Protein AF-W9CMC3-F1 (afdb_monomer_lite)

Radius of gyration: 23.26 Å; chains: 1; bounding box: 48×62×65 Å

Secondary structure (DSSP, 8-state):
---------HHHHHHHHHGGGGGGG-HHHHHHH---B-TT-EEEE-BSSSEEEEEEEEESTT-SSBPTT-EEEEEEEEE-------TT----TTTS-S--TT-EEEEEEEE-SS-EE-TTS-EE--SS-EEEEE-SSS-BSSS-B--

Sequence (147 aa):
MLWEPWYLDETEILSTVENLQQYESEPLLNRIVHKMIQLKTMLNCIDNSGAAVVECVKVMKMKRHAKIGERIIVVVQKQRNFSETGPGATVSTSAANKVRRGDVRHAVVVRTVKKLQRPDGSVVKFDDNACVLINKTGEPIGTRLNG

InterPro domains:
  IPR000218 Large ribosomal subunit protein uL14 [MF_01367] (36-146)
  IPR000218 Large ribosomal subunit protein uL14 [PF00238] (36-147)
  IPR000218 Large ribosomal subunit protein uL14 [PTHR11761] (33-147)
  IPR000218 Large ribosomal subunit protein uL14 [SM01374] (36-147)
  IPR019972 Large ribosomal subunit protein uL14, conserved site [PS00049] (107-133)
  IPR036853 Large ribosomal subunit protein uL14 superfamily [G3DSA:2.40.150.20] (36-147)
  IPR036853 Large ribosomal subunit protein uL14 superfamily [SSF50193] (33-147)

Structure (mmCIF, N/CA/C/O backbone):
data_AF-W9CMC3-F1
#
_entry.id   AF-W9CMC3-F1
#
loop_
_atom_site.group_PDB
_atom_site.id
_atom_site.type_symbol
_atom_site.label_atom_id
_atom_site.label_alt_id
_atom_site.label_comp_id
_atom_site.label_asym_id
_atom_site.label_entity_id
_atom_site.label_seq_id
_atom_site.pdbx_PDB_ins_code
_atom_site.Cartn_x
_atom_site.Cartn_y
_atom_site.Cartn_z
_atom_site.occupancy
_atom_site.B_iso_or_equiv
_atom_site.auth_seq_id
_atom_site.auth_comp_id
_atom_site.auth_asym_id
_atom_site.auth_atom_id
_atom_site.pdbx_PDB_model_num
ATOM 1 N N . MET A 1 1 ? 6.649 49.669 44.092 1.00 43.59 1 MET A N 1
ATOM 2 C CA . MET A 1 1 ? 6.052 49.435 42.761 1.00 43.59 1 MET A CA 1
ATOM 3 C C . MET A 1 1 ? 6.914 48.385 42.078 1.00 43.59 1 MET A C 1
ATOM 5 O O . MET A 1 1 ? 7.835 48.721 41.350 1.00 43.59 1 MET A O 1
ATOM 9 N N . LEU A 1 2 ? 6.717 47.124 42.459 1.00 32.41 2 LEU A N 1
ATOM 10 C CA . LEU A 1 2 ? 7.442 45.976 41.926 1.00 32.41 2 LEU A CA 1
ATOM 11 C C . LEU A 1 2 ? 6.402 44.902 41.606 1.00 32.41 2 LEU A C 1
ATOM 13 O O . LEU A 1 2 ? 5.474 44.677 42.377 1.00 32.41 2 LEU A O 1
ATOM 17 N N . TRP A 1 3 ? 6.545 44.378 40.399 1.00 31.12 3 TRP A N 1
ATOM 18 C CA . TRP A 1 3 ? 5.785 43.324 39.743 1.00 31.12 3 TRP A CA 1
ATOM 19 C C . TRP A 1 3 ? 6.042 41.974 40.435 1.00 31.12 3 TRP A C 1
ATOM 21 O O . TRP A 1 3 ? 7.207 41.618 40.595 1.00 31.12 3 TRP A O 1
ATOM 31 N N . GLU A 1 4 ? 5.000 41.198 40.746 1.00 41.25 4 GLU A N 1
ATOM 32 C CA . GLU A 1 4 ? 5.124 39.754 41.010 1.00 41.25 4 GLU A CA 1
ATOM 33 C C . GLU A 1 4 ? 4.148 38.958 40.116 1.00 41.25 4 GLU A C 1
ATOM 35 O O . GLU A 1 4 ? 2.989 39.361 39.982 1.00 41.25 4 GLU A O 1
ATOM 40 N N . PRO A 1 5 ? 4.602 37.873 39.452 1.00 47.12 5 PRO A N 1
ATOM 41 C CA . PRO A 1 5 ? 3.806 37.082 38.518 1.00 47.12 5 PRO A CA 1
ATOM 42 C C . PRO A 1 5 ? 3.051 35.926 39.205 1.00 47.12 5 PRO A C 1
ATOM 44 O O . PRO A 1 5 ? 3.631 35.148 39.952 1.00 47.12 5 PRO A O 1
ATOM 47 N N . TRP A 1 6 ? 1.760 35.823 38.881 1.00 49.91 6 TRP A N 1
ATOM 48 C CA . TRP A 1 6 ? 0.874 34.646 38.830 1.00 49.91 6 TRP A CA 1
ATOM 49 C C . TRP A 1 6 ? 1.307 33.372 39.587 1.00 49.91 6 TRP A C 1
ATOM 51 O O . TRP A 1 6 ? 1.993 32.512 39.037 1.00 49.91 6 TRP A O 1
ATOM 61 N N . TYR A 1 7 ? 0.788 33.197 40.803 1.00 45.78 7 TYR A N 1
ATOM 62 C CA . TYR A 1 7 ? 0.560 31.875 41.394 1.00 45.78 7 TYR A CA 1
ATOM 63 C C . TYR A 1 7 ? -0.892 31.491 41.089 1.00 45.78 7 TYR A C 1
ATOM 65 O O . TYR A 1 7 ? -1.805 32.120 41.618 1.00 45.78 7 TYR A O 1
ATOM 73 N N . LEU A 1 8 ? -1.101 30.515 40.203 1.00 51.66 8 LEU A N 1
ATOM 74 C CA . LEU A 1 8 ? -2.413 29.886 40.040 1.00 51.66 8 LEU A CA 1
ATOM 75 C C . LEU A 1 8 ? -2.644 28.972 41.251 1.00 51.66 8 LEU A C 1
ATOM 77 O O . LEU A 1 8 ? -1.768 28.181 41.608 1.00 51.66 8 LEU A O 1
ATOM 81 N N . ASP A 1 9 ? -3.800 29.118 41.888 1.00 58.75 9 ASP A N 1
ATOM 82 C CA . ASP A 1 9 ? -4.284 28.287 42.997 1.00 58.75 9 ASP A CA 1
ATOM 83 C C . ASP A 1 9 ? -4.436 26.814 42.537 1.00 58.75 9 ASP A C 1
ATOM 85 O O . ASP A 1 9 ? -4.770 26.551 41.379 1.00 58.75 9 ASP A O 1
ATOM 89 N N . GLU A 1 10 ? -4.210 25.831 43.421 1.00 58.31 10 GLU A N 1
ATOM 90 C CA . GLU A 1 10 ? -4.471 24.405 43.152 1.00 58.31 10 GLU A CA 1
ATOM 91 C C . GLU A 1 10 ? -5.901 24.160 42.631 1.00 58.31 10 GLU A C 1
ATOM 93 O O . GLU A 1 10 ? -6.116 23.239 41.840 1.00 58.31 10 GLU A O 1
ATOM 98 N N . THR A 1 11 ? -6.870 25.011 42.981 1.00 58.59 11 THR A N 1
ATOM 99 C CA . THR A 1 11 ? -8.236 24.959 42.432 1.00 58.59 11 THR A CA 1
ATOM 100 C C . THR A 1 11 ? -8.334 25.446 40.973 1.00 58.59 11 THR A C 1
ATOM 102 O O . THR A 1 11 ? -9.098 24.882 40.179 1.00 58.59 11 THR A O 1
ATOM 105 N N . GLU A 1 12 ? -7.512 26.415 40.557 1.00 56.66 12 GLU A N 1
ATOM 106 C CA . GLU A 1 12 ? -7.371 26.829 39.150 1.00 56.66 12 GLU A CA 1
ATOM 107 C C . GLU A 1 12 ? -6.616 25.777 38.332 1.00 56.66 12 GLU A C 1
ATOM 109 O O . GLU A 1 12 ? -6.959 25.523 37.175 1.00 56.66 12 GLU A O 1
ATOM 114 N N . ILE A 1 13 ? -5.640 25.092 38.933 1.00 56.91 13 ILE A N 1
ATOM 115 C CA . ILE A 1 13 ? -4.948 23.970 38.290 1.00 56.91 13 ILE A CA 1
ATOM 116 C C . ILE A 1 13 ? -5.927 22.811 38.074 1.00 56.91 13 ILE A C 1
ATOM 118 O O . ILE A 1 13 ? -6.042 22.334 36.946 1.00 56.91 13 ILE A O 1
ATOM 122 N N . LEU A 1 14 ? -6.684 22.395 39.095 1.00 54.50 14 LEU A N 1
ATOM 123 C CA . LEU A 1 14 ? -7.628 21.273 38.995 1.00 54.50 14 LEU A CA 1
ATOM 124 C C . LEU A 1 14 ? -8.789 21.547 38.029 1.00 54.50 14 LEU A C 1
ATOM 126 O O . LEU A 1 14 ? -9.131 20.664 37.245 1.00 54.50 14 LEU A O 1
ATOM 130 N N . SER A 1 15 ? -9.318 22.773 37.980 1.00 56.28 15 SER A N 1
ATOM 131 C CA . SER A 1 15 ? -10.325 23.157 36.974 1.00 56.28 15 SER A CA 1
ATOM 132 C C . SER A 1 15 ? -9.750 23.271 35.554 1.00 56.28 15 SER A C 1
ATOM 134 O O . SER A 1 15 ? -10.464 23.054 34.569 1.00 56.28 15 SER A O 1
ATOM 136 N N . THR A 1 16 ? -8.446 23.532 35.420 1.00 55.06 16 THR A N 1
ATOM 137 C CA . THR A 1 16 ? -7.734 23.442 34.136 1.00 55.06 16 THR A CA 1
ATOM 138 C C . THR A 1 16 ? -7.506 21.980 33.728 1.00 55.06 16 THR A C 1
ATOM 140 O O . THR A 1 16 ? -7.617 21.666 32.544 1.00 55.06 16 THR A O 1
ATOM 143 N N . VAL A 1 17 ? -7.268 21.056 34.672 1.00 54.78 17 VAL A N 1
ATOM 144 C CA . VAL A 1 17 ? -7.122 19.616 34.370 1.00 54.78 17 VAL A CA 1
ATOM 145 C C . VAL A 1 17 ? -8.472 18.947 34.069 1.00 54.78 17 VAL A C 1
ATOM 147 O O . VAL A 1 17 ? -8.547 18.133 33.149 1.00 54.78 17 VAL A O 1
ATOM 150 N N . GLU A 1 18 ? -9.558 19.330 34.746 1.00 52.38 18 GLU A N 1
ATOM 151 C CA . GLU A 1 18 ? -10.916 18.852 34.427 1.00 52.38 18 GLU A CA 1
ATOM 152 C C . GLU A 1 18 ? -11.413 19.367 33.062 1.00 52.38 18 GLU A C 1
ATOM 154 O O . GLU A 1 18 ? -12.106 18.647 32.344 1.00 52.38 18 GLU A O 1
ATOM 159 N N . ASN A 1 19 ? -10.960 20.545 32.615 1.00 47.84 19 ASN A N 1
ATOM 160 C CA . ASN A 1 19 ? -11.215 21.040 31.254 1.00 47.84 19 ASN A CA 1
ATOM 161 C C . ASN A 1 19 ? -10.357 20.369 30.163 1.00 47.84 19 ASN A C 1
ATOM 163 O O . ASN A 1 19 ? -10.671 20.482 28.975 1.00 47.84 19 ASN A O 1
ATOM 167 N N . LEU A 1 20 ? -9.304 19.624 30.515 1.00 47.03 20 LEU A N 1
ATOM 168 C CA . LEU A 1 20 ? -8.492 18.890 29.535 1.00 47.03 20 LEU A CA 1
ATOM 169 C C . LEU A 1 20 ? -9.128 17.561 29.095 1.00 47.03 20 LEU A C 1
ATOM 171 O O . LEU A 1 20 ? -8.759 17.039 28.044 1.00 47.03 20 LEU A O 1
ATOM 175 N N . GLN A 1 21 ? -10.138 17.055 29.810 1.00 45.47 21 GLN A N 1
ATOM 176 C CA . GLN A 1 21 ? -10.968 15.938 29.330 1.00 45.47 21 GLN A CA 1
ATOM 177 C C . GLN A 1 21 ? -11.974 16.364 28.245 1.00 45.47 21 GLN A C 1
ATOM 179 O O . GLN A 1 21 ? -12.481 15.524 27.503 1.00 45.47 21 GLN A O 1
ATOM 184 N N . GLN A 1 22 ? -12.217 17.667 28.073 1.00 41.97 22 GLN A N 1
ATOM 185 C CA . GLN A 1 22 ? -13.115 18.190 27.038 1.00 41.97 22 GLN A CA 1
ATOM 186 C C . GLN A 1 22 ? -12.444 18.286 25.647 1.00 41.97 22 GLN A C 1
ATOM 188 O O . GLN A 1 22 ? -13.127 18.304 24.615 1.00 41.97 22 GLN A O 1
ATOM 193 N N . TYR A 1 23 ? -11.107 18.246 25.592 1.00 44.12 23 TYR A N 1
ATOM 194 C CA . TYR A 1 23 ? -10.310 18.277 24.355 1.00 44.12 23 TYR A CA 1
ATOM 195 C C . TYR A 1 23 ? -10.235 16.937 23.599 1.00 44.12 23 TYR A C 1
ATOM 197 O O . TYR A 1 23 ? -9.622 16.861 22.533 1.00 44.12 23 TYR A O 1
ATOM 205 N N . GLU A 1 24 ? -10.921 15.884 24.054 1.00 49.56 24 GLU A N 1
ATOM 206 C CA . GLU A 1 24 ? -11.104 14.662 23.250 1.00 49.56 24 GLU A CA 1
ATOM 207 C C . GLU A 1 24 ? -12.113 14.844 22.097 1.00 49.56 24 GLU A C 1
ATOM 209 O O . GLU A 1 24 ? -12.290 13.948 21.265 1.00 49.56 24 GLU A O 1
ATOM 214 N N . SER A 1 25 ? -12.741 16.020 21.992 1.00 50.50 25 SER A N 1
ATOM 215 C CA . SER A 1 25 ? -13.780 16.317 21.000 1.00 50.50 25 SER A CA 1
ATOM 216 C C . SER A 1 25 ? -13.340 17.212 19.829 1.00 50.50 25 SER A C 1
ATOM 218 O O . SER A 1 25 ? -14.189 17.651 19.056 1.00 50.50 25 SER A O 1
ATOM 220 N N . GLU A 1 26 ? -12.038 17.440 19.605 1.00 50.75 26 GLU A N 1
ATOM 221 C CA . GLU A 1 26 ? -11.570 18.214 18.442 1.00 50.75 26 GLU A CA 1
ATOM 222 C C . GLU A 1 26 ? -11.545 17.403 17.117 1.00 50.75 26 GLU A C 1
ATOM 224 O O . GLU A 1 26 ? -10.693 16.522 16.919 1.00 50.75 26 GLU A O 1
ATOM 229 N N . PRO A 1 27 ? -12.393 17.726 16.116 1.00 52.44 27 PRO A N 1
ATOM 230 C CA . PRO A 1 27 ? -12.414 17.029 14.825 1.00 52.44 27 PRO A CA 1
ATOM 231 C C . PRO A 1 27 ? -11.183 17.319 13.947 1.00 52.44 27 PRO A C 1
ATOM 233 O O . PRO A 1 27 ? -10.918 16.580 12.993 1.00 52.44 27 PRO A O 1
ATOM 236 N N . LEU A 1 28 ? -10.409 18.368 14.248 1.00 45.44 28 LEU A N 1
ATOM 237 C CA . LEU A 1 28 ? -9.199 18.729 13.502 1.00 45.44 28 LEU A CA 1
ATOM 238 C C . LEU A 1 28 ? -7.966 17.957 13.976 1.00 45.44 28 LEU A C 1
ATOM 240 O O . LEU A 1 28 ? -7.150 17.564 13.139 1.00 45.44 28 LEU A O 1
ATOM 244 N N . LEU A 1 29 ? -7.875 17.633 15.268 1.00 44.81 29 LEU A N 1
ATOM 245 C CA . LEU A 1 29 ? -6.788 16.807 15.785 1.00 44.81 29 LEU A CA 1
ATOM 246 C C . LEU A 1 29 ? -6.959 15.348 15.351 1.00 44.81 29 LEU A C 1
ATOM 248 O O . LEU A 1 29 ? -6.032 14.768 14.791 1.00 44.81 29 LEU A O 1
ATOM 252 N N . ASN A 1 30 ? -8.165 14.772 15.427 1.00 40.84 30 ASN A N 1
ATOM 253 C CA . ASN A 1 30 ? -8.420 13.415 14.908 1.00 40.84 30 ASN A CA 1
ATOM 254 C C . ASN A 1 30 ? -8.194 13.280 13.386 1.00 40.84 30 ASN A C 1
ATOM 256 O O . ASN A 1 30 ? -7.895 12.187 12.891 1.00 40.84 30 ASN A O 1
ATOM 260 N N . ARG A 1 31 ? -8.249 14.393 12.638 1.00 41.81 31 ARG A N 1
ATOM 261 C CA . ARG A 1 31 ? -7.866 14.462 11.215 1.00 41.81 31 ARG A CA 1
ATOM 262 C C . ARG A 1 31 ? -6.355 14.322 10.996 1.00 41.81 31 ARG A C 1
ATOM 264 O O . ARG A 1 31 ? -5.931 13.963 9.892 1.00 41.81 31 ARG A O 1
ATOM 271 N N . ILE A 1 32 ? -5.566 14.574 12.037 1.00 43.16 32 ILE A N 1
ATOM 272 C CA . ILE A 1 32 ? -4.107 14.478 12.061 1.00 43.16 32 ILE A CA 1
ATOM 273 C C . ILE A 1 32 ? -3.643 13.174 12.741 1.00 43.16 32 ILE A C 1
ATOM 275 O O . ILE A 1 32 ? -2.668 12.595 12.269 1.00 43.16 32 ILE A O 1
ATOM 279 N N . VAL A 1 33 ? -4.342 12.628 13.752 1.00 45.19 33 VAL A N 1
ATOM 280 C CA . VAL A 1 33 ? -3.707 11.602 14.614 1.00 45.19 33 VAL A CA 1
ATOM 281 C C . VAL A 1 33 ? -3.865 10.135 14.187 1.00 45.19 33 VAL A C 1
ATOM 283 O O . VAL A 1 33 ? -2.970 9.353 14.474 1.00 45.19 33 VAL A O 1
ATOM 286 N N . HIS A 1 34 ? -4.901 9.684 13.471 1.00 53.12 34 HIS A N 1
ATOM 287 C CA . HIS A 1 34 ? -4.908 8.284 12.992 1.00 53.12 34 HIS A CA 1
ATOM 288 C C . HIS A 1 34 ? -5.697 8.109 11.694 1.00 53.12 34 HIS A C 1
ATOM 290 O O . HIS A 1 34 ? -6.823 7.603 11.696 1.00 53.12 34 HIS A O 1
ATOM 296 N N . LYS A 1 35 ? -5.106 8.512 10.564 1.00 63.53 35 LYS A N 1
ATOM 297 C CA . LYS A 1 35 ? -5.738 8.337 9.251 1.00 63.53 35 LYS A CA 1
ATOM 298 C C . LYS A 1 35 ? -5.879 6.851 8.923 1.00 63.53 35 LYS A C 1
ATOM 300 O O . LYS A 1 35 ? -4.929 6.198 8.500 1.00 63.53 35 LYS A O 1
ATOM 305 N N . MET A 1 36 ? -7.092 6.331 9.108 1.00 87.19 36 MET A N 1
ATOM 306 C CA . MET A 1 36 ? -7.529 5.119 8.424 1.00 87.19 36 MET A CA 1
ATOM 307 C C . MET A 1 36 ? -7.344 5.313 6.915 1.00 87.19 36 MET A C 1
ATOM 309 O O . MET A 1 36 ? -7.548 6.417 6.401 1.00 87.19 36 MET A O 1
ATOM 313 N N . ILE A 1 37 ? -6.973 4.251 6.202 1.00 94.81 37 ILE A N 1
ATOM 314 C CA . ILE A 1 37 ? -6.664 4.340 4.774 1.00 94.81 37 ILE A CA 1
ATOM 315 C C . ILE A 1 37 ? -7.917 4.763 4.006 1.00 94.81 37 ILE A C 1
ATOM 317 O O . ILE A 1 37 ? -8.941 4.092 4.070 1.00 94.81 37 ILE A O 1
ATOM 321 N N . GLN A 1 38 ? -7.841 5.866 3.271 1.00 95.19 38 GLN A N 1
ATOM 322 C CA . GLN A 1 38 ? -8.935 6.399 2.456 1.00 95.19 38 GLN A CA 1
ATOM 323 C C . GLN A 1 38 ? -8.400 6.994 1.155 1.00 95.19 38 GLN A C 1
AT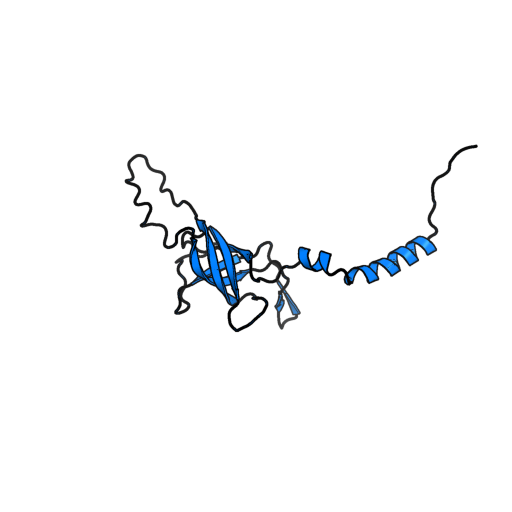OM 325 O O . GLN A 1 38 ? -7.200 6.933 0.884 1.00 95.19 38 GLN A O 1
ATOM 330 N N . LEU A 1 39 ? -9.282 7.607 0.367 1.00 95.50 39 LEU A N 1
ATOM 331 C CA . LEU A 1 39 ? -8.896 8.356 -0.823 1.00 95.50 39 LEU A CA 1
ATOM 332 C C . LEU A 1 39 ? -7.749 9.338 -0.515 1.00 95.50 39 LEU A C 1
ATOM 334 O O . LEU A 1 39 ? -7.742 9.973 0.541 1.00 95.50 39 LEU A O 1
ATOM 338 N N . LYS A 1 40 ? -6.777 9.444 -1.427 1.00 95.25 40 LYS A N 1
ATOM 339 C CA . LYS A 1 40 ? -5.564 10.275 -1.299 1.00 95.25 40 LYS A CA 1
ATOM 340 C C . LYS A 1 40 ? -4.603 9.870 -0.176 1.00 95.25 40 LYS A C 1
ATOM 342 O O . LYS A 1 40 ? -3.643 10.586 0.093 1.00 95.25 40 LYS A O 1
ATOM 347 N N . THR A 1 41 ? -4.819 8.736 0.493 1.00 96.44 41 THR A N 1
ATOM 348 C CA . THR A 1 41 ? -3.836 8.229 1.461 1.00 96.44 41 THR A CA 1
ATOM 349 C C . THR A 1 41 ? -2.628 7.664 0.728 1.00 96.44 41 THR A C 1
ATOM 351 O O . THR A 1 41 ? -2.787 6.848 -0.177 1.00 96.44 41 THR A O 1
ATOM 354 N N . MET A 1 42 ? -1.433 8.081 1.143 1.00 97.69 42 MET A N 1
ATOM 355 C CA . MET A 1 42 ? -0.166 7.535 0.665 1.00 97.69 42 MET A CA 1
ATOM 356 C C . MET A 1 42 ? 0.214 6.306 1.489 1.00 97.69 42 MET A C 1
ATOM 358 O O . MET A 1 42 ? 0.094 6.322 2.716 1.00 97.69 42 MET A O 1
ATOM 362 N N . LEU A 1 43 ? 0.661 5.250 0.815 1.00 97.56 43 LEU A N 1
ATOM 363 C CA . LEU A 1 43 ? 1.120 4.009 1.429 1.00 97.56 43 LEU A CA 1
ATOM 364 C C . LEU A 1 43 ? 2.482 3.616 0.862 1.00 97.56 43 LEU A C 1
ATOM 366 O O . LEU A 1 43 ? 2.741 3.771 -0.336 1.00 97.56 43 LEU A O 1
ATOM 370 N N . ASN A 1 44 ? 3.322 3.046 1.718 1.00 97.50 44 ASN A N 1
ATOM 371 C CA . ASN A 1 44 ? 4.546 2.387 1.294 1.00 97.50 44 ASN A CA 1
ATOM 372 C C . ASN A 1 44 ? 4.196 1.053 0.635 1.00 97.50 44 ASN A C 1
ATOM 374 O O . ASN A 1 44 ? 3.455 0.238 1.188 1.00 97.50 44 ASN A O 1
ATOM 378 N N . CYS A 1 45 ? 4.728 0.815 -0.557 1.00 96.94 45 CYS A N 1
ATOM 3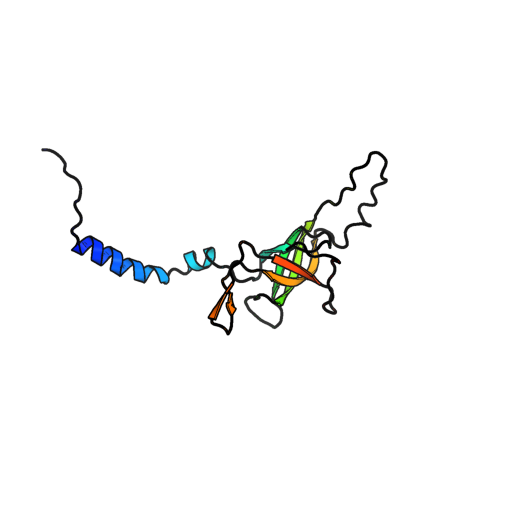79 C CA . CYS A 1 45 ? 4.614 -0.489 -1.185 1.00 96.94 45 CYS A CA 1
ATOM 380 C C . CYS A 1 45 ? 5.755 -1.369 -0.685 1.00 96.94 45 CYS A C 1
ATOM 382 O O . CYS A 1 45 ? 6.915 -1.034 -0.900 1.00 96.94 45 CYS A O 1
ATOM 384 N N . ILE A 1 46 ? 5.452 -2.473 -0.011 1.00 97.00 46 ILE A N 1
ATOM 385 C CA . ILE A 1 46 ? 6.473 -3.316 0.628 1.00 97.00 46 ILE A CA 1
ATOM 386 C C . ILE A 1 46 ? 6.752 -4.617 -0.124 1.00 97.00 46 ILE A C 1
ATOM 388 O O . ILE A 1 46 ? 7.318 -5.544 0.439 1.00 97.00 46 ILE A O 1
ATOM 392 N N . ASP A 1 47 ? 6.359 -4.709 -1.391 1.00 94.25 47 ASP A N 1
ATOM 393 C CA . ASP A 1 47 ? 6.740 -5.826 -2.251 1.00 94.25 47 ASP A CA 1
ATOM 394 C C . ASP A 1 47 ? 7.892 -5.438 -3.189 1.00 94.25 47 ASP A C 1
ATOM 396 O O . ASP A 1 47 ? 8.226 -4.262 -3.340 1.00 94.25 47 ASP A O 1
ATOM 400 N N . ASN A 1 48 ? 8.502 -6.417 -3.848 1.00 92.19 48 ASN A N 1
ATOM 401 C CA . ASN A 1 48 ? 9.528 -6.185 -4.867 1.00 92.19 48 ASN A CA 1
ATOM 402 C C . ASN A 1 48 ? 8.950 -5.990 -6.287 1.00 92.19 48 ASN A C 1
ATOM 404 O O . ASN A 1 48 ? 9.608 -6.330 -7.266 1.00 92.19 48 ASN A O 1
ATOM 408 N N . SER A 1 49 ? 7.726 -5.469 -6.434 1.00 92.25 49 SER A N 1
ATOM 409 C CA . SER A 1 49 ? 7.118 -5.224 -7.757 1.00 92.25 49 SER A CA 1
ATOM 410 C C . SER A 1 49 ? 7.781 -4.086 -8.540 1.00 92.25 49 SER A C 1
ATOM 412 O O . SER A 1 49 ? 7.620 -3.999 -9.758 1.00 92.25 49 SER A O 1
ATOM 414 N N . GLY A 1 50 ? 8.489 -3.198 -7.839 1.00 92.19 50 GLY A N 1
ATOM 415 C CA . GLY A 1 50 ? 9.043 -1.961 -8.383 1.00 92.19 50 GLY A CA 1
ATOM 416 C C . GLY A 1 50 ? 8.339 -0.701 -7.888 1.00 92.19 50 GLY A C 1
ATOM 417 O O . GLY A 1 50 ? 8.918 0.375 -7.978 1.00 92.19 50 GLY A O 1
A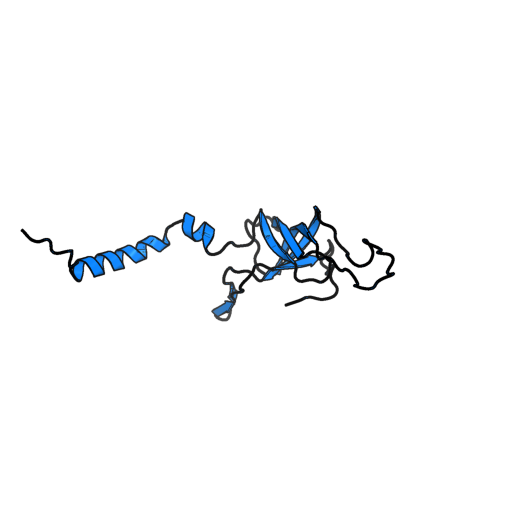TOM 418 N N . ALA A 1 51 ? 7.142 -0.775 -7.302 1.00 95.38 51 ALA A N 1
ATOM 419 C CA . ALA A 1 51 ? 6.544 0.390 -6.645 1.00 95.38 51 ALA A CA 1
ATOM 420 C C . ALA A 1 51 ? 7.257 0.685 -5.316 1.00 95.38 51 ALA A C 1
ATOM 422 O O . ALA A 1 51 ? 7.612 -0.231 -4.586 1.00 95.38 51 ALA A O 1
ATOM 423 N N . ALA A 1 52 ? 7.471 1.959 -4.990 1.00 94.88 52 ALA A N 1
ATOM 424 C CA . ALA A 1 52 ? 7.992 2.403 -3.693 1.00 94.88 52 ALA A CA 1
ATOM 425 C C . ALA A 1 52 ? 6.877 3.018 -2.842 1.00 94.88 52 ALA A C 1
ATOM 427 O O . ALA A 1 52 ? 6.702 2.667 -1.679 1.00 94.88 52 ALA A O 1
ATOM 428 N N . VAL A 1 53 ? 6.109 3.926 -3.448 1.00 97.19 53 VAL A N 1
ATOM 429 C CA . VAL A 1 53 ? 5.022 4.656 -2.793 1.00 97.19 53 VAL A CA 1
ATOM 430 C C . VAL A 1 53 ? 3.823 4.687 -3.724 1.00 97.19 53 VAL A C 1
ATOM 432 O O . VAL A 1 53 ? 3.970 4.934 -4.928 1.00 97.19 53 VAL A O 1
ATOM 435 N N . VAL A 1 54 ? 2.642 4.456 -3.165 1.00 98.50 54 VAL A N 1
ATOM 436 C CA . VAL A 1 54 ? 1.377 4.441 -3.898 1.00 98.50 54 VAL A CA 1
ATOM 437 C C . VAL A 1 54 ? 0.333 5.315 -3.212 1.00 98.50 54 VAL A C 1
ATOM 439 O O . VAL A 1 54 ? 0.360 5.500 -1.998 1.00 98.50 54 VAL A O 1
ATOM 442 N N . GLU A 1 55 ? -0.601 5.843 -3.993 1.00 98.44 55 GLU A N 1
ATOM 443 C CA . GLU A 1 55 ? -1.725 6.647 -3.516 1.00 98.44 55 GLU A CA 1
ATOM 444 C C . GLU A 1 55 ? -3.025 5.861 -3.652 1.00 98.44 55 GLU A C 1
ATOM 446 O O . GLU A 1 55 ? -3.338 5.367 -4.733 1.00 98.44 55 GLU A O 1
ATOM 451 N N . CYS A 1 56 ? -3.816 5.772 -2.586 1.00 98.12 56 CYS A N 1
ATOM 452 C CA . CYS A 1 56 ? -5.143 5.168 -2.629 1.00 98.12 56 CYS A CA 1
ATOM 453 C C . CYS A 1 56 ? -6.123 6.036 -3.431 1.00 98.12 56 CYS A C 1
ATOM 455 O O . CYS A 1 56 ? -6.389 7.189 -3.082 1.00 98.12 56 CYS A O 1
ATOM 457 N N . VAL A 1 57 ? -6.714 5.448 -4.472 1.00 97.88 57 VAL A N 1
ATOM 458 C CA . VAL A 1 57 ? -7.730 6.085 -5.325 1.00 97.88 57 VAL A CA 1
ATOM 459 C C . VAL A 1 57 ? -9.123 5.482 -5.149 1.00 97.88 57 VAL A C 1
ATOM 461 O O . VAL A 1 57 ? -10.111 6.098 -5.539 1.00 97.88 57 VAL A O 1
ATOM 464 N N . LYS A 1 58 ? -9.236 4.289 -4.551 1.00 96.94 58 LYS A N 1
ATOM 465 C CA . LYS A 1 58 ? -10.533 3.684 -4.219 1.00 96.94 58 LYS A CA 1
ATOM 466 C C . LYS A 1 58 ? -10.404 2.654 -3.105 1.00 96.94 58 LYS A C 1
ATOM 468 O O . LYS A 1 58 ? -9.555 1.769 -3.168 1.00 96.94 58 LYS A O 1
ATOM 473 N N . VAL A 1 59 ? -11.319 2.710 -2.143 1.00 97.00 59 VAL A N 1
ATOM 474 C CA . VAL A 1 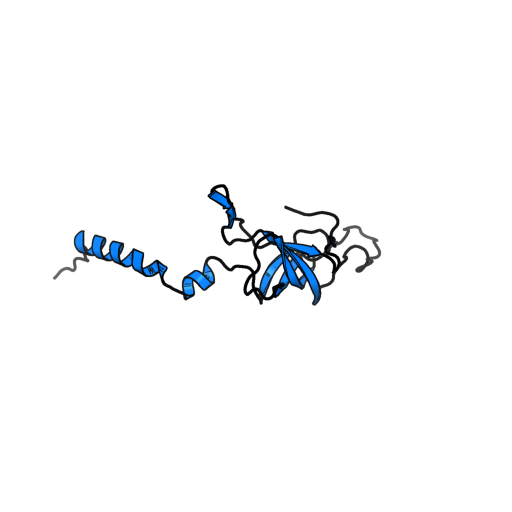59 ? -11.547 1.628 -1.179 1.00 97.00 59 VAL A CA 1
ATOM 475 C C . VAL A 1 59 ? -12.640 0.704 -1.726 1.00 97.00 59 VAL A C 1
ATOM 477 O O . VAL A 1 59 ? -13.679 1.169 -2.197 1.00 97.00 59 VAL A O 1
ATOM 480 N N . MET A 1 60 ? -12.401 -0.610 -1.720 1.00 94.25 60 MET A N 1
ATOM 481 C CA . MET A 1 60 ? -13.360 -1.585 -2.255 1.00 94.25 60 MET A CA 1
ATOM 482 C C . MET A 1 60 ? -14.526 -1.838 -1.282 1.00 94.25 60 MET A C 1
ATOM 484 O O . MET A 1 60 ? -14.526 -1.377 -0.143 1.00 94.25 60 MET A O 1
ATOM 488 N N . LYS A 1 61 ? -15.542 -2.590 -1.736 1.00 92.56 61 LYS A N 1
ATOM 489 C CA . LYS A 1 61 ? -16.728 -2.976 -0.940 1.00 92.56 61 LYS A CA 1
ATOM 490 C C . LYS A 1 61 ? -17.557 -1.791 -0.405 1.00 92.56 61 LYS A C 1
ATOM 492 O O . LYS A 1 61 ? -18.169 -1.910 0.648 1.00 92.56 61 LYS A O 1
ATOM 497 N N . MET A 1 62 ? -17.559 -0.658 -1.119 1.00 88.81 62 MET A N 1
ATOM 498 C CA . MET A 1 62 ? -18.316 0.559 -0.763 1.00 88.81 62 MET A CA 1
ATOM 499 C C . MET A 1 62 ? -18.034 1.076 0.660 1.00 88.81 62 MET A C 1
ATOM 501 O O . MET A 1 62 ? -18.905 1.644 1.313 1.00 88.81 62 MET A O 1
ATOM 505 N N . LYS A 1 63 ? -16.805 0.887 1.155 1.00 91.06 63 LYS A N 1
ATOM 506 C CA . LYS A 1 63 ? -16.388 1.386 2.470 1.00 91.06 63 LYS A CA 1
ATOM 507 C C . LYS A 1 63 ? -15.753 2.767 2.358 1.00 91.06 63 LYS A C 1
ATOM 509 O O . LYS A 1 63 ? -15.086 3.077 1.374 1.00 91.06 63 LYS A O 1
ATOM 514 N N . ARG A 1 64 ? -15.901 3.576 3.413 1.00 89.62 64 ARG A N 1
ATOM 515 C CA . ARG A 1 64 ? -15.235 4.886 3.534 1.00 89.62 64 ARG A CA 1
ATOM 516 C C . ARG A 1 64 ? -13.728 4.756 3.776 1.00 89.62 64 ARG A C 1
ATOM 518 O O . ARG A 1 64 ? -12.952 5.571 3.288 1.00 89.62 64 ARG A O 1
ATOM 525 N N . HIS A 1 65 ? -13.328 3.722 4.515 1.00 94.12 65 HIS A N 1
ATOM 526 C CA . HIS A 1 65 ? -11.944 3.470 4.894 1.00 94.12 65 HIS A CA 1
ATOM 527 C C . HIS A 1 65 ? -11.595 1.987 4.762 1.00 94.12 65 HIS A C 1
ATOM 529 O O . HIS A 1 65 ? -12.462 1.138 4.969 1.00 94.12 65 HIS A O 1
ATOM 535 N N . ALA A 1 66 ? -10.330 1.695 4.463 1.00 95.50 66 ALA A N 1
ATOM 536 C CA . ALA A 1 66 ? -9.771 0.351 4.463 1.00 95.50 66 ALA A CA 1
ATOM 537 C C . ALA A 1 66 ? -9.027 0.054 5.774 1.00 95.50 66 ALA A C 1
ATOM 539 O O . ALA A 1 66 ? -8.298 0.900 6.306 1.00 95.50 66 ALA A O 1
ATOM 540 N N . LYS A 1 67 ? -9.199 -1.171 6.270 1.00 93.56 67 LYS A N 1
ATOM 541 C CA . LYS A 1 67 ? -8.427 -1.775 7.364 1.00 93.56 67 LYS A CA 1
ATOM 542 C C . LYS A 1 67 ? -7.364 -2.733 6.809 1.00 93.56 67 LYS A C 1
ATOM 544 O O . LYS A 1 67 ? -7.349 -3.039 5.618 1.00 93.56 67 LYS A O 1
ATOM 549 N N . ILE A 1 68 ? -6.487 -3.225 7.685 1.00 95.00 68 ILE A N 1
ATOM 550 C CA . ILE A 1 68 ? -5.543 -4.304 7.358 1.00 95.00 68 ILE A CA 1
ATOM 551 C C . ILE A 1 68 ? -6.312 -5.505 6.777 1.00 95.00 68 ILE A C 1
ATOM 553 O O . ILE A 1 68 ? -7.370 -5.874 7.285 1.00 95.00 68 ILE A O 1
ATOM 557 N N . GLY A 1 69 ? -5.792 -6.082 5.694 1.00 95.00 69 GLY A N 1
ATOM 558 C CA . GLY A 1 69 ? -6.385 -7.196 4.950 1.00 95.00 69 GLY A CA 1
ATOM 559 C C . GLY A 1 69 ? -7.385 -6.784 3.865 1.00 95.00 69 GLY A C 1
ATOM 560 O O . GLY A 1 69 ? -7.836 -7.630 3.092 1.00 95.00 69 GLY A O 1
ATOM 561 N N . GLU A 1 70 ? -7.743 -5.503 3.758 1.00 96.38 70 GLU A N 1
ATOM 562 C CA . GLU A 1 70 ? -8.717 -5.052 2.764 1.00 96.38 70 GLU A CA 1
ATOM 563 C C . GLU A 1 70 ? -8.075 -4.633 1.437 1.00 96.38 70 GLU A C 1
ATOM 565 O O . GLU A 1 70 ? -6.963 -4.101 1.388 1.00 96.38 70 GLU A O 1
ATOM 570 N N . ARG A 1 71 ? -8.813 -4.871 0.342 1.00 97.81 71 ARG A N 1
ATOM 571 C CA . ARG A 1 71 ? -8.405 -4.507 -1.019 1.00 97.81 71 ARG A CA 1
ATOM 572 C C . ARG A 1 71 ? -8.692 -3.032 -1.296 1.00 97.81 71 ARG A C 1
ATOM 574 O O . ARG A 1 71 ? -9.798 -2.544 -1.050 1.00 97.81 71 ARG A O 1
ATOM 581 N N . ILE A 1 72 ? -7.721 -2.361 -1.897 1.00 98.31 72 ILE A N 1
ATOM 582 C CA . ILE A 1 72 ? -7.803 -0.981 -2.380 1.00 98.31 72 ILE A CA 1
ATOM 583 C C . ILE A 1 72 ? -7.314 -0.908 -3.831 1.00 98.31 72 ILE A C 1
ATOM 585 O O . ILE A 1 72 ? -6.608 -1.799 -4.307 1.00 98.31 72 ILE A O 1
ATOM 589 N N . ILE A 1 73 ? -7.694 0.151 -4.538 1.00 98.25 73 ILE A N 1
ATOM 590 C CA . ILE A 1 73 ? -7.090 0.530 -5.817 1.00 98.25 73 ILE A CA 1
ATOM 591 C C . ILE A 1 73 ? -6.135 1.679 -5.545 1.00 98.25 73 ILE A C 1
ATOM 593 O O . ILE A 1 73 ? -6.487 2.631 -4.840 1.00 98.25 73 ILE A O 1
ATOM 597 N N . VAL A 1 74 ? -4.940 1.586 -6.114 1.00 98.62 74 VAL A N 1
ATOM 598 C CA . VAL A 1 74 ? -3.865 2.549 -5.919 1.00 98.62 74 VAL A CA 1
ATOM 599 C C . VAL A 1 74 ? -3.267 3.003 -7.243 1.00 98.62 74 VAL A C 1
ATOM 601 O O . VAL A 1 74 ? -3.322 2.276 -8.234 1.00 98.62 74 VAL A O 1
ATOM 604 N N . VAL A 1 75 ? -2.666 4.188 -7.241 1.00 98.44 75 VAL A N 1
ATOM 605 C CA . VAL A 1 75 ? -1.805 4.689 -8.318 1.00 98.44 75 VAL A CA 1
ATOM 606 C C . VAL A 1 75 ? -0.364 4.705 -7.830 1.00 98.44 75 VAL A C 1
ATOM 608 O O . VAL A 1 75 ? -0.085 5.181 -6.728 1.00 98.44 75 VAL A O 1
ATOM 611 N N . VAL A 1 76 ? 0.564 4.195 -8.638 1.00 97.81 76 VAL A N 1
ATOM 612 C CA . VAL A 1 76 ? 1.995 4.226 -8.312 1.00 97.81 76 VAL A CA 1
ATOM 613 C C . VAL A 1 76 ? 2.521 5.655 -8.430 1.00 97.81 76 VAL A C 1
ATOM 615 O O . VAL A 1 76 ? 2.567 6.215 -9.522 1.00 97.81 76 VAL A O 1
ATOM 618 N N . GLN A 1 77 ? 2.963 6.236 -7.315 1.00 97.12 77 GLN A N 1
ATOM 619 C CA . GLN A 1 77 ? 3.480 7.608 -7.277 1.00 97.12 77 GLN A CA 1
ATOM 620 C C . GLN A 1 77 ? 5.002 7.666 -7.401 1.00 97.12 77 GLN A C 1
ATOM 622 O O . GLN A 1 77 ? 5.537 8.547 -8.077 1.00 97.12 77 GLN A O 1
ATOM 627 N N . LYS A 1 78 ? 5.701 6.705 -6.789 1.00 94.62 78 LYS A N 1
ATOM 628 C CA . LYS A 1 78 ? 7.160 6.576 -6.850 1.00 94.62 78 LYS A CA 1
ATOM 629 C C . LYS A 1 78 ? 7.538 5.138 -7.177 1.00 94.62 78 LYS A C 1
ATOM 631 O O . LYS A 1 78 ? 6.999 4.210 -6.577 1.00 94.62 78 LYS A O 1
ATOM 636 N N . GLN A 1 79 ? 8.481 4.971 -8.095 1.00 91.88 79 GLN A N 1
ATOM 637 C CA . GLN A 1 79 ? 9.069 3.685 -8.462 1.00 91.88 79 GLN A CA 1
ATOM 638 C C . GLN A 1 79 ? 10.420 3.512 -7.750 1.00 91.88 79 GLN A C 1
ATOM 640 O O . GLN A 1 79 ? 11.104 4.494 -7.455 1.00 91.88 79 GLN A O 1
ATOM 645 N N . ARG A 1 80 ? 10.796 2.271 -7.446 1.00 88.56 80 ARG A N 1
ATOM 646 C CA . ARG A 1 80 ? 12.144 1.897 -7.026 1.00 88.56 80 ARG A CA 1
ATOM 647 C C . ARG A 1 80 ? 13.009 1.748 -8.271 1.00 88.56 80 ARG A C 1
ATOM 649 O O . ARG A 1 80 ? 12.672 1.000 -9.189 1.00 88.56 80 ARG A O 1
ATOM 656 N N . ASN A 1 81 ? 14.132 2.452 -8.288 1.00 77.06 81 ASN A N 1
ATOM 657 C CA . ASN A 1 81 ? 15.144 2.258 -9.311 1.00 77.06 81 ASN A CA 1
ATOM 658 C C . ASN A 1 81 ? 15.921 0.995 -8.936 1.00 77.06 81 ASN A C 1
ATOM 660 O O . ASN A 1 81 ? 16.723 1.021 -8.008 1.00 77.06 81 ASN A O 1
ATOM 664 N N . PHE A 1 82 ? 15.658 -0.112 -9.626 1.00 62.28 82 PHE A N 1
ATOM 665 C CA . PHE A 1 82 ? 16.569 -1.249 -9.624 1.00 62.28 82 PHE A CA 1
ATOM 666 C C . PHE A 1 82 ? 17.600 -0.972 -10.715 1.00 62.28 82 PHE A C 1
ATOM 668 O O . PHE A 1 82 ? 17.410 -1.355 -11.865 1.00 62.28 82 PHE A O 1
ATOM 675 N N . SER A 1 83 ? 18.637 -0.199 -10.392 1.00 54.91 83 SER A N 1
ATOM 676 C CA . SER A 1 83 ? 19.835 -0.175 -11.226 1.00 54.91 83 SER A CA 1
ATOM 677 C C . SER A 1 83 ? 20.732 -1.309 -10.754 1.00 54.91 83 SER A C 1
ATOM 679 O O . SER A 1 83 ? 21.259 -1.252 -9.644 1.00 54.91 83 SER A O 1
ATOM 681 N N . GLU A 1 84 ? 20.894 -2.341 -11.574 1.00 48.38 84 GLU A N 1
ATOM 682 C CA . GLU A 1 84 ? 22.040 -3.234 -11.437 1.00 48.38 84 GLU A CA 1
ATOM 683 C C . GLU A 1 84 ? 23.292 -2.417 -11.773 1.00 48.38 84 GLU A C 1
ATOM 685 O O . GLU A 1 84 ? 23.486 -1.963 -12.901 1.00 48.38 84 GLU A O 1
ATOM 690 N N . THR A 1 85 ? 24.089 -2.117 -10.753 1.00 42.88 85 THR A N 1
ATOM 691 C CA . THR A 1 85 ? 25.262 -1.250 -10.859 1.00 42.88 85 THR A CA 1
ATOM 692 C C . THR A 1 85 ? 26.432 -2.047 -11.440 1.00 42.88 85 THR A C 1
ATOM 694 O O . THR A 1 85 ? 27.139 -2.738 -10.713 1.00 42.88 85 THR A O 1
ATOM 697 N N . GLY A 1 86 ? 26.642 -1.953 -12.754 1.00 51.78 86 GLY A N 1
ATOM 698 C CA . GLY A 1 86 ? 27.819 -2.488 -13.441 1.00 51.78 86 GLY A CA 1
ATOM 699 C C . GLY A 1 86 ? 28.139 -1.678 -14.707 1.00 51.78 86 GLY A C 1
ATOM 700 O O . GLY A 1 86 ? 27.230 -1.453 -15.512 1.00 51.78 86 GLY A O 1
ATOM 701 N N . PRO A 1 87 ? 29.390 -1.218 -14.922 1.00 39.50 87 PRO A N 1
ATOM 702 C CA . PRO A 1 87 ? 29.778 -0.558 -16.169 1.00 39.50 87 PRO A CA 1
ATOM 703 C C . PRO A 1 87 ? 29.662 -1.553 -17.335 1.00 39.50 87 PRO A C 1
ATOM 705 O O . PRO A 1 87 ? 30.373 -2.552 -17.361 1.00 39.50 87 PRO A O 1
ATOM 708 N N . GLY A 1 88 ? 28.750 -1.304 -18.282 1.00 51.75 88 GLY A N 1
ATOM 709 C CA . GLY A 1 88 ? 28.540 -2.153 -19.468 1.00 51.75 88 GLY A CA 1
ATOM 710 C C . GLY A 1 88 ? 27.217 -2.928 -19.510 1.00 51.75 88 GLY A C 1
ATOM 711 O O . GLY A 1 88 ? 26.928 -3.579 -20.513 1.00 51.75 88 GLY A O 1
ATOM 712 N N . ALA A 1 89 ? 26.372 -2.835 -18.479 1.00 53.12 89 ALA A N 1
ATOM 713 C CA . ALA A 1 89 ? 25.021 -3.385 -18.545 1.00 53.12 89 ALA A CA 1
ATOM 714 C C . ALA A 1 89 ? 24.147 -2.522 -19.473 1.00 53.12 89 ALA A C 1
ATOM 716 O O . ALA A 1 89 ? 23.839 -1.367 -19.173 1.00 53.12 89 ALA A O 1
ATOM 717 N N . THR A 1 90 ? 23.737 -3.083 -20.615 1.00 43.56 90 THR A N 1
ATOM 718 C CA . THR A 1 90 ? 22.693 -2.485 -21.457 1.00 43.56 90 THR A CA 1
ATOM 719 C C . THR A 1 90 ? 21.405 -2.476 -20.643 1.00 43.56 90 THR A C 1
ATOM 721 O O . THR A 1 90 ? 20.807 -3.518 -20.380 1.00 43.56 90 THR A O 1
ATOM 724 N N . VAL A 1 91 ? 21.021 -1.290 -20.178 1.00 49.66 91 VAL A N 1
ATOM 725 C CA . VAL A 1 91 ? 19.886 -1.079 -19.286 1.00 49.66 91 VAL A CA 1
ATOM 726 C C . VAL A 1 91 ? 18.597 -1.437 -20.024 1.00 49.66 91 VAL A C 1
ATOM 728 O O . VAL A 1 91 ? 18.015 -0.603 -20.717 1.00 49.66 91 VAL A O 1
ATOM 731 N N . SER A 1 92 ? 18.098 -2.662 -19.850 1.00 43.69 92 SER A N 1
ATOM 732 C CA . SER A 1 92 ? 16.678 -2.908 -20.087 1.00 43.69 92 SER A CA 1
ATOM 733 C C . SER A 1 92 ? 15.912 -2.274 -18.924 1.00 43.69 92 SER A C 1
ATOM 735 O O . SER A 1 92 ? 15.617 -2.880 -17.897 1.00 43.69 92 SER A O 1
ATOM 737 N N . THR A 1 93 ? 15.592 -0.992 -19.076 1.00 46.59 93 THR A N 1
ATOM 738 C CA . THR A 1 93 ? 14.786 -0.177 -18.147 1.00 46.59 93 THR A CA 1
ATOM 739 C C . THR A 1 93 ? 13.374 -0.745 -17.892 1.00 46.59 93 THR A C 1
ATOM 741 O O . THR A 1 93 ? 12.582 -0.145 -17.166 1.00 46.59 93 THR A O 1
ATOM 744 N N . SER A 1 94 ? 13.049 -1.912 -18.457 1.00 47.00 94 SER A N 1
ATOM 745 C CA . SER A 1 94 ? 11.730 -2.536 -18.511 1.00 47.00 94 SER A CA 1
ATOM 746 C C . SER A 1 94 ? 11.656 -3.987 -18.011 1.00 47.00 94 SER A C 1
ATOM 748 O O . SER A 1 94 ? 10.539 -4.443 -17.779 1.00 47.00 94 SER A O 1
ATOM 750 N N . ALA A 1 95 ? 12.762 -4.720 -17.813 1.00 50.09 95 ALA A N 1
ATOM 751 C CA . ALA A 1 95 ? 12.678 -6.148 -17.454 1.00 50.09 95 ALA A CA 1
ATOM 752 C C . ALA A 1 95 ? 12.589 -6.411 -15.936 1.00 50.09 95 ALA A C 1
ATOM 754 O O . ALA A 1 95 ? 11.914 -7.347 -15.513 1.00 50.09 95 ALA A O 1
ATOM 755 N N . ALA A 1 96 ? 13.226 -5.579 -15.103 1.00 61.53 96 ALA A N 1
ATOM 756 C CA . ALA A 1 96 ? 13.297 -5.807 -13.653 1.00 61.53 96 ALA A CA 1
ATOM 757 C C . ALA A 1 96 ? 12.068 -5.298 -12.871 1.00 61.53 96 ALA A C 1
ATOM 759 O O . ALA A 1 96 ? 11.738 -5.821 -11.809 1.00 61.53 96 ALA A O 1
ATOM 760 N N . ASN A 1 97 ? 11.3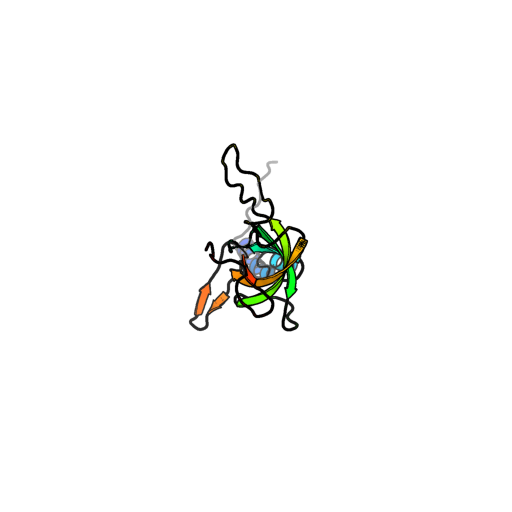74 -4.280 -13.390 1.00 70.00 97 ASN A N 1
ATOM 761 C CA . ASN A 1 97 ? 10.269 -3.615 -12.701 1.00 70.00 97 ASN A CA 1
ATOM 762 C C . ASN A 1 97 ? 8.918 -3.984 -13.324 1.00 70.00 97 ASN A C 1
ATOM 764 O O . ASN A 1 97 ? 8.623 -3.604 -14.455 1.00 70.00 97 ASN A O 1
ATOM 768 N N . LYS A 1 98 ? 8.065 -4.677 -12.558 1.00 86.94 98 LYS A N 1
ATOM 769 C CA . LYS A 1 98 ? 6.736 -5.144 -13.003 1.00 86.94 98 LYS A CA 1
ATOM 770 C C . LYS A 1 98 ? 5.704 -4.013 -13.112 1.00 86.94 98 LYS A C 1
ATOM 772 O O . LYS A 1 98 ? 4.639 -4.209 -13.698 1.00 86.94 98 LYS A O 1
ATOM 777 N N . VAL A 1 99 ? 5.988 -2.851 -12.521 1.00 91.81 99 VAL A N 1
ATOM 778 C CA . VAL A 1 99 ? 5.099 -1.680 -12.500 1.00 91.81 99 VAL A CA 1
ATOM 779 C C . VAL A 1 99 ? 5.863 -0.388 -12.777 1.00 91.81 99 VAL A C 1
ATOM 781 O O . VAL A 1 99 ? 7.045 -0.273 -12.445 1.00 91.81 99 VAL A O 1
ATOM 784 N N . ARG A 1 100 ? 5.169 0.598 -13.355 1.00 91.75 100 ARG A N 1
ATOM 785 C CA . ARG A 1 100 ? 5.694 1.946 -13.624 1.00 91.75 100 ARG A CA 1
ATOM 786 C C . ARG A 1 100 ? 4.967 3.015 -12.816 1.00 91.75 100 ARG A C 1
ATOM 788 O O . ARG A 1 100 ? 3.843 2.808 -12.361 1.00 91.75 100 ARG A O 1
ATOM 795 N N . ARG A 1 101 ? 5.593 4.185 -12.649 1.00 93.88 101 ARG A N 1
ATOM 796 C CA . ARG A 1 101 ? 4.907 5.377 -12.118 1.00 93.88 101 ARG A CA 1
ATOM 797 C C . ARG A 1 101 ? 3.678 5.701 -12.977 1.00 93.88 101 ARG A C 1
ATOM 799 O O . ARG A 1 101 ? 3.766 5.705 -14.198 1.00 93.88 101 ARG A O 1
ATOM 806 N N . GLY A 1 102 ? 2.557 5.996 -12.326 1.00 94.75 102 GLY A N 1
ATOM 807 C CA . GLY A 1 102 ? 1.266 6.258 -12.962 1.00 94.75 102 GLY A CA 1
ATOM 808 C C . GLY A 1 102 ? 0.389 5.017 -13.146 1.00 94.75 102 GLY A C 1
ATOM 809 O O . GLY A 1 102 ? -0.808 5.168 -13.378 1.00 94.75 102 GLY A O 1
ATOM 810 N N . ASP A 1 103 ? 0.927 3.803 -12.983 1.00 96.56 103 ASP A N 1
ATOM 811 C CA . ASP A 1 103 ? 0.127 2.583 -13.098 1.00 96.56 103 ASP A CA 1
ATOM 812 C C . ASP A 1 103 ? -0.969 2.536 -12.025 1.00 96.56 103 ASP A C 1
ATOM 814 O O . ASP A 1 103 ? -0.704 2.700 -10.831 1.00 96.56 103 ASP A O 1
ATOM 818 N N . VAL A 1 104 ? -2.193 2.217 -12.451 1.00 97.94 104 VAL A N 1
ATOM 819 C CA . VAL A 1 104 ? -3.313 1.899 -11.558 1.00 97.94 104 VAL A CA 1
ATOM 820 C C . VAL A 1 104 ? -3.294 0.400 -11.257 1.00 97.94 104 VAL A C 1
ATOM 822 O O . VAL A 1 104 ? -3.391 -0.427 -12.168 1.00 97.94 104 VAL A O 1
ATOM 825 N N . ARG A 1 105 ? -3.191 0.020 -9.982 1.00 97.94 105 ARG A N 1
ATOM 826 C CA . ARG A 1 105 ? -3.097 -1.381 -9.535 1.00 97.94 105 ARG A CA 1
ATOM 827 C C . ARG A 1 105 ? -4.036 -1.664 -8.368 1.00 97.94 105 ARG A C 1
ATOM 829 O O . ARG A 1 105 ? -4.496 -0.753 -7.685 1.00 97.94 105 ARG A O 1
ATOM 836 N N . HIS A 1 106 ? -4.329 -2.943 -8.146 1.00 98.31 106 HIS A N 1
ATOM 837 C CA . HIS A 1 106 ? -4.959 -3.371 -6.900 1.00 98.31 106 HIS A CA 1
ATOM 838 C C . HIS A 1 106 ? -3.871 -3.569 -5.844 1.00 98.31 106 HIS A C 1
ATOM 840 O O . HIS A 1 106 ? -2.736 -3.916 -6.170 1.00 98.31 106 HIS A O 1
ATOM 846 N N . ALA A 1 107 ? -4.222 -3.363 -4.582 1.00 98.44 107 ALA A N 1
ATOM 847 C CA . ALA A 1 107 ? -3.338 -3.615 -3.457 1.00 98.44 107 ALA A CA 1
ATOM 848 C C . ALA A 1 107 ? -4.121 -4.143 -2.251 1.00 98.44 107 ALA A C 1
ATOM 850 O O . ALA A 1 107 ? -5.336 -3.946 -2.155 1.00 98.44 107 ALA A O 1
ATOM 851 N N . VAL A 1 108 ? -3.419 -4.799 -1.331 1.00 98.12 108 VAL A N 1
ATOM 852 C CA . VAL A 1 108 ? -3.937 -5.195 -0.013 1.00 98.12 108 VAL A CA 1
ATOM 853 C C . VAL A 1 108 ? -3.196 -4.407 1.056 1.00 98.12 108 VAL A C 1
ATOM 855 O O . VAL A 1 108 ? -1.967 -4.329 1.028 1.00 98.12 108 VAL A O 1
ATOM 858 N N . VAL A 1 109 ? -3.936 -3.814 1.991 1.00 97.44 109 VAL A N 1
ATOM 859 C CA . VAL A 1 109 ? -3.357 -3.117 3.149 1.00 97.44 109 VAL A CA 1
ATOM 860 C C . VAL A 1 109 ? -2.773 -4.148 4.112 1.00 97.44 109 VAL A C 1
ATOM 862 O O . VAL A 1 109 ? -3.475 -5.067 4.523 1.00 97.44 109 VAL A O 1
ATOM 865 N N . VAL A 1 110 ? -1.512 -3.987 4.504 1.00 96.81 110 VAL A N 1
ATOM 866 C CA . VAL A 1 110 ? -0.815 -4.932 5.401 1.00 96.81 110 VAL A CA 1
ATOM 867 C C . VAL A 1 110 ? -0.408 -4.300 6.727 1.00 96.81 110 VAL A C 1
ATOM 869 O O . VAL A 1 110 ? -0.350 -4.996 7.735 1.00 96.81 110 VAL A O 1
ATOM 872 N N . ARG A 1 111 ? -0.197 -2.979 6.753 1.00 95.00 111 ARG A N 1
ATOM 873 C CA . ARG A 1 111 ? 0.074 -2.216 7.976 1.00 95.00 111 ARG A CA 1
ATOM 874 C C . ARG A 1 111 ? -0.694 -0.911 7.985 1.00 95.00 111 ARG A C 1
ATOM 876 O O . ARG A 1 111 ? -0.913 -0.306 6.932 1.00 95.00 111 ARG A O 1
ATOM 883 N N . THR A 1 112 ? -1.072 -0.478 9.181 1.00 94.38 112 THR A N 1
ATOM 884 C CA . THR A 1 112 ? -1.692 0.824 9.411 1.00 94.38 112 THR A CA 1
ATOM 885 C C . THR A 1 112 ? -1.164 1.470 10.682 1.00 94.38 112 THR A C 1
ATOM 887 O O . THR A 1 112 ? -1.038 0.806 11.710 1.00 94.38 112 THR A O 1
ATOM 890 N N . VAL A 1 113 ? -0.988 2.792 10.647 1.00 92.06 113 VAL A N 1
ATOM 891 C CA . VAL A 1 113 ? -0.671 3.601 11.839 1.00 92.06 113 VAL A CA 1
ATOM 892 C C . VAL A 1 113 ? -1.839 3.618 12.831 1.00 92.06 113 VAL A C 1
ATOM 894 O O . VAL A 1 113 ? -1.655 3.733 14.045 1.00 92.06 113 VAL A O 1
ATOM 897 N N . LYS A 1 114 ? -3.077 3.480 12.332 1.00 89.50 114 LYS A N 1
ATOM 898 C CA . LYS A 1 114 ? -4.254 3.308 13.190 1.00 89.50 114 LYS A CA 1
ATOM 899 C C . LYS A 1 114 ? -4.121 1.998 13.968 1.00 89.50 114 LYS A C 1
ATOM 901 O O . LYS A 1 114 ? -3.995 0.933 13.368 1.00 89.50 114 LYS A O 1
ATOM 906 N N . LYS A 1 115 ? -4.220 2.104 15.296 1.00 89.81 115 LYS A N 1
ATOM 907 C CA . LYS A 1 115 ? -4.272 0.964 16.213 1.00 89.81 115 LYS A CA 1
ATOM 908 C C . LYS A 1 115 ? -5.407 0.013 15.819 1.00 89.81 115 LYS A C 1
ATOM 910 O O . LYS A 1 115 ? -6.547 0.456 15.651 1.00 89.81 115 LYS A O 1
ATOM 915 N N . LEU A 1 116 ? -5.094 -1.272 15.701 1.00 88.56 116 LEU A N 1
ATOM 916 C CA . LEU A 1 116 ? -6.053 -2.353 15.498 1.00 88.56 116 LEU A CA 1
ATOM 917 C C . LEU A 1 116 ? -6.136 -3.174 16.783 1.00 88.56 116 LEU A C 1
ATOM 919 O O . LEU A 1 116 ? -5.135 -3.746 17.208 1.00 88.56 116 LEU A O 1
ATOM 923 N N . GLN A 1 117 ? -7.323 -3.244 17.378 1.00 90.94 117 GLN A N 1
ATOM 924 C CA . GLN A 1 117 ? -7.594 -4.148 18.490 1.00 90.94 117 GLN A CA 1
ATOM 925 C C . GLN A 1 117 ? -8.035 -5.505 17.941 1.00 90.94 117 GLN A C 1
ATOM 927 O O . GLN A 1 117 ? -8.908 -5.576 17.069 1.00 90.94 117 GLN A O 1
ATOM 932 N N . ARG A 1 118 ? -7.393 -6.569 18.414 1.00 91.00 118 ARG A N 1
ATOM 933 C CA . ARG A 1 118 ? -7.717 -7.953 18.073 1.00 91.00 118 ARG A CA 1
ATOM 934 C C . ARG A 1 118 ? -8.816 -8.500 18.998 1.00 91.00 118 ARG A C 1
ATOM 936 O O . ARG A 1 118 ? -9.057 -7.923 20.058 1.00 91.00 118 ARG A O 1
ATOM 943 N N . PRO A 1 119 ? -9.473 -9.616 18.627 1.00 92.00 119 PRO A N 1
ATOM 944 C CA . PRO A 1 119 ? -10.510 -10.237 19.457 1.00 92.00 119 PRO A CA 1
ATOM 945 C C . PRO A 1 119 ? -10.030 -10.686 20.844 1.00 92.00 119 PRO A C 1
ATOM 947 O O . PRO A 1 119 ? -10.824 -10.717 21.774 1.00 92.00 119 PRO A O 1
ATOM 950 N N . ASP A 1 120 ? -8.740 -10.996 20.990 1.00 94.00 120 ASP A N 1
ATOM 951 C CA . ASP A 1 120 ? -8.103 -11.352 22.267 1.00 94.00 120 ASP A CA 1
ATOM 952 C C . ASP A 1 120 ? -7.794 -10.133 23.161 1.00 94.00 120 ASP A C 1
ATOM 954 O O . ASP A 1 120 ? -7.207 -10.276 24.229 1.00 94.00 120 ASP A O 1
ATOM 958 N N . GLY A 1 121 ? -8.156 -8.923 22.724 1.00 93.50 121 GLY A N 1
ATOM 959 C CA . GLY A 1 121 ? -7.894 -7.670 23.429 1.00 93.50 121 GLY A CA 1
ATOM 960 C C . GLY A 1 121 ? -6.520 -7.056 23.146 1.00 93.50 121 GLY A C 1
ATOM 961 O O . GLY A 1 121 ? -6.316 -5.884 23.472 1.00 93.50 121 GLY A O 1
ATOM 962 N N . SER A 1 122 ? -5.601 -7.774 22.491 1.00 93.88 122 SER A N 1
ATOM 963 C CA . SER A 1 122 ? -4.285 -7.236 22.132 1.00 93.88 122 SER A CA 1
ATOM 964 C C . SER A 1 122 ? -4.397 -6.104 21.103 1.00 93.88 122 SER A C 1
ATOM 966 O O . SER A 1 122 ? -5.282 -6.092 20.243 1.00 93.88 122 SER A O 1
ATOM 968 N N . VAL A 1 123 ? -3.484 -5.130 21.172 1.00 92.56 123 VAL A N 1
ATOM 969 C CA . VAL A 1 123 ? -3.465 -3.969 20.270 1.00 92.56 123 VAL A CA 1
ATOM 970 C C . VAL A 1 123 ? -2.219 -3.999 19.398 1.00 92.56 123 VAL A C 1
ATOM 972 O O . VAL A 1 123 ? -1.099 -4.076 19.895 1.00 92.56 123 VAL A O 1
ATOM 975 N N . VAL A 1 124 ? -2.415 -3.879 18.087 1.00 90.06 124 VAL A N 1
ATOM 976 C CA . VAL A 1 124 ? -1.339 -3.747 17.101 1.00 90.06 124 VAL A CA 1
ATOM 977 C C . VAL A 1 124 ? -1.285 -2.317 16.603 1.00 90.06 124 VAL A C 1
ATOM 979 O O . VAL A 1 124 ? -2.305 -1.757 16.193 1.00 90.06 124 VAL A O 1
ATOM 982 N 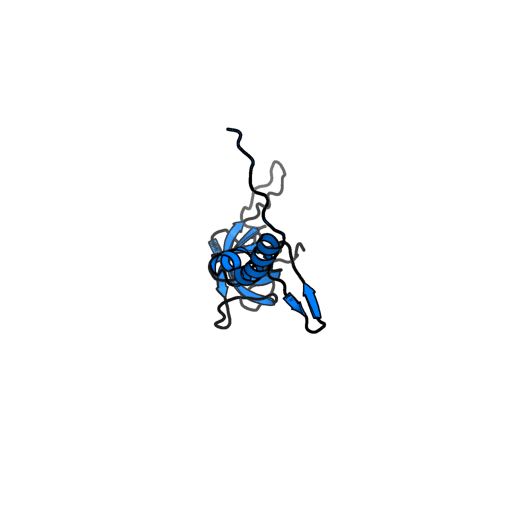N . LYS A 1 125 ? -0.089 -1.736 16.590 1.00 89.06 125 LYS A N 1
ATOM 983 C CA . LYS A 1 125 ? 0.193 -0.448 15.963 1.00 89.06 125 LYS A CA 1
ATOM 984 C C . LYS A 1 125 ? 1.480 -0.574 15.159 1.00 89.06 125 LYS A C 1
ATOM 986 O O . LYS A 1 125 ? 2.444 -1.143 15.655 1.00 89.06 125 LYS A O 1
ATOM 991 N N . PHE A 1 126 ? 1.475 -0.036 13.947 1.00 91.94 126 PHE A N 1
ATOM 992 C CA . PHE A 1 126 ? 2.665 0.078 13.112 1.00 91.94 126 PHE A CA 1
ATOM 993 C C . PHE A 1 126 ? 3.100 1.540 13.004 1.00 91.94 126 PHE A C 1
ATOM 995 O O . PHE A 1 126 ? 2.299 2.449 13.241 1.00 91.94 126 PHE A O 1
ATOM 1002 N N . ASP A 1 127 ? 4.353 1.752 12.613 1.00 92.19 127 ASP A N 1
ATOM 1003 C CA . ASP A 1 127 ? 4.915 3.093 12.431 1.00 92.19 127 ASP A CA 1
ATOM 1004 C C . ASP A 1 127 ? 4.461 3.739 11.116 1.00 92.19 127 ASP A C 1
ATOM 1006 O O . ASP A 1 127 ? 4.387 4.964 11.015 1.00 92.19 127 ASP A O 1
ATOM 1010 N N . ASP A 1 128 ? 4.099 2.926 10.117 1.00 94.06 128 ASP A N 1
ATOM 1011 C CA . ASP A 1 128 ? 3.700 3.378 8.789 1.00 94.06 128 ASP A CA 1
ATOM 1012 C C . ASP A 1 128 ? 2.441 2.683 8.237 1.00 94.06 128 ASP A C 1
ATOM 1014 O O . ASP A 1 128 ? 1.932 1.683 8.753 1.00 94.06 128 ASP A O 1
ATOM 1018 N N . ASN A 1 129 ? 1.911 3.256 7.153 1.00 96.00 129 ASN A N 1
ATOM 1019 C CA . ASN A 1 129 ? 0.873 2.638 6.336 1.00 96.00 129 ASN A CA 1
ATOM 1020 C C . ASN A 1 129 ? 1.536 1.926 5.159 1.00 96.00 129 ASN A C 1
ATOM 1022 O O . ASN A 1 129 ? 2.209 2.572 4.352 1.00 96.00 129 ASN A O 1
ATOM 1026 N N . ALA A 1 130 ? 1.290 0.627 5.016 1.00 97.31 130 ALA A N 1
ATOM 1027 C CA . ALA A 1 130 ? 1.906 -0.174 3.968 1.00 97.31 130 ALA A CA 1
ATOM 1028 C C . ALA A 1 130 ? 0.903 -1.071 3.242 1.00 97.31 130 ALA A C 1
ATOM 1030 O O . ALA A 1 130 ? -0.108 -1.509 3.807 1.00 97.31 130 ALA A O 1
ATOM 1031 N N . CYS A 1 131 ? 1.213 -1.379 1.986 1.00 98.19 131 CYS A N 1
ATOM 1032 C CA . CYS A 1 131 ? 0.451 -2.302 1.156 1.00 98.19 131 CYS A CA 1
ATOM 1033 C C . CYS A 1 131 ? 1.344 -3.163 0.257 1.00 98.19 131 CYS A C 1
ATOM 1035 O O . CYS A 1 131 ? 2.503 -2.838 -0.005 1.00 98.19 131 CYS A O 1
ATOM 1037 N N . VAL A 1 132 ? 0.755 -4.226 -0.278 1.00 98.06 132 VAL A N 1
ATOM 1038 C CA . VAL A 1 132 ? 1.351 -5.098 -1.302 1.00 98.06 132 VAL A CA 1
ATOM 1039 C C . VAL A 1 132 ? 0.500 -5.048 -2.561 1.00 98.06 132 VAL A C 1
ATOM 1041 O O . VAL A 1 132 ? -0.731 -5.008 -2.458 1.00 98.06 132 VAL A O 1
ATOM 1044 N N . LEU A 1 133 ? 1.120 -5.010 -3.741 1.00 97.88 133 LEU A N 1
ATOM 1045 C CA . LEU A 1 133 ? 0.373 -4.974 -4.991 1.00 97.88 133 LEU A CA 1
ATOM 1046 C C . LEU A 1 133 ? -0.111 -6.371 -5.359 1.00 97.88 133 LEU A C 1
ATOM 1048 O O . LEU A 1 133 ? 0.604 -7.363 -5.229 1.00 97.88 133 LEU A O 1
ATOM 1052 N N . ILE A 1 134 ? -1.331 -6.424 -5.876 1.00 97.88 134 ILE A N 1
ATOM 1053 C CA . ILE A 1 134 ? -1.971 -7.647 -6.346 1.00 97.88 134 ILE A CA 1
ATOM 1054 C C . ILE A 1 134 ? -2.575 -7.428 -7.731 1.00 97.88 134 ILE A C 1
ATOM 1056 O O . ILE A 1 134 ? -2.905 -6.306 -8.137 1.00 97.88 134 ILE A O 1
ATOM 1060 N N . ASN A 1 135 ? -2.742 -8.514 -8.472 1.00 96.00 135 ASN A N 1
ATOM 1061 C CA . ASN A 1 135 ? -3.510 -8.505 -9.708 1.00 96.00 135 ASN A CA 1
ATOM 1062 C C . ASN A 1 135 ? -5.032 -8.511 -9.409 1.00 96.00 135 ASN A C 1
ATOM 1064 O O . ASN A 1 135 ? -5.495 -8.381 -8.267 1.00 96.00 135 ASN A O 1
ATOM 1068 N N . LYS A 1 136 ? -5.850 -8.625 -10.461 1.00 92.94 136 LYS A N 1
ATOM 1069 C CA . LYS A 1 136 ? -7.315 -8.664 -10.320 1.00 92.94 136 LYS A CA 1
ATOM 1070 C C . LYS A 1 136 ? -7.803 -9.959 -9.657 1.00 92.94 136 LYS A C 1
ATOM 1072 O O . LYS A 1 136 ? -8.749 -9.887 -8.870 1.00 92.94 136 LYS A O 1
ATOM 1077 N N . THR A 1 137 ? -7.142 -11.092 -9.902 1.00 95.44 137 THR A N 1
ATOM 1078 C CA . THR A 1 137 ? -7.480 -12.394 -9.294 1.00 95.44 137 THR A CA 1
ATOM 1079 C C . THR A 1 137 ? -7.139 -12.437 -7.801 1.00 95.44 137 THR A C 1
ATOM 1081 O O . THR A 1 137 ? -7.776 -13.171 -7.056 1.00 95.44 137 THR A O 1
ATOM 1084 N N . GLY A 1 138 ? -6.255 -11.551 -7.332 1.00 93.94 138 GLY A N 1
ATOM 1085 C CA . GLY A 1 138 ? -5.875 -11.415 -5.924 1.00 93.94 138 GLY A CA 1
ATOM 1086 C C . GLY A 1 138 ? -4.473 -11.930 -5.611 1.00 93.94 138 GLY A C 1
ATOM 1087 O O . GLY A 1 138 ? -4.070 -11.898 -4.453 1.00 93.94 138 GLY A O 1
ATOM 1088 N N . GLU A 1 139 ? -3.726 -12.364 -6.620 1.00 96.38 139 GLU A N 1
ATOM 1089 C CA . GLU A 1 139 ? -2.370 -12.878 -6.459 1.00 96.38 139 GLU A CA 1
ATOM 1090 C C . GLU A 1 139 ? -1.355 -11.725 -6.371 1.00 96.38 139 GLU A C 1
ATOM 1092 O O . GLU A 1 139 ? -1.528 -10.704 -7.054 1.00 96.38 139 GLU A O 1
ATOM 1097 N N . PRO A 1 140 ? -0.287 -11.866 -5.563 1.00 95.75 140 PRO A N 1
ATOM 1098 C CA . PRO A 1 140 ? 0.772 -10.866 -5.453 1.00 95.75 140 PRO A CA 1
ATOM 1099 C C . PRO A 1 140 ? 1.466 -10.580 -6.788 1.00 95.75 140 PRO A C 1
ATOM 1101 O O . PRO A 1 140 ? 1.799 -11.491 -7.543 1.00 95.75 140 PRO A O 1
ATOM 1104 N N . ILE A 1 141 ? 1.733 -9.301 -7.067 1.00 94.50 141 ILE A N 1
ATOM 1105 C CA . ILE A 1 141 ? 2.572 -8.906 -8.210 1.00 94.50 141 ILE A CA 1
ATOM 1106 C C . ILE A 1 141 ? 4.046 -9.137 -7.872 1.00 94.50 141 ILE A C 1
ATOM 1108 O O . ILE A 1 141 ? 4.798 -9.672 -8.689 1.00 94.50 141 ILE A O 1
ATOM 1112 N N . GLY A 1 142 ? 4.482 -8.724 -6.680 1.00 91.38 142 GLY A N 1
ATOM 1113 C CA . GLY A 1 142 ? 5.810 -9.044 -6.166 1.00 91.38 142 GLY A CA 1
ATOM 1114 C C . GLY A 1 142 ? 5.948 -10.526 -5.809 1.00 91.38 142 GLY A C 1
ATOM 1115 O O . GLY A 1 142 ? 4.975 -11.208 -5.513 1.00 91.38 142 GLY A O 1
ATOM 1116 N N . THR A 1 143 ? 7.180 -11.021 -5.831 1.00 90.50 143 THR A N 1
ATOM 1117 C CA . THR A 1 143 ? 7.537 -12.385 -5.405 1.00 90.50 143 THR A CA 1
ATOM 1118 C C . THR A 1 143 ? 8.081 -12.404 -3.972 1.00 90.50 143 THR A C 1
ATOM 1120 O O . THR A 1 143 ? 8.142 -13.457 -3.346 1.00 90.50 143 THR A O 1
ATOM 1123 N N . ARG A 1 144 ? 8.491 -11.247 -3.437 1.00 89.81 144 ARG A N 1
ATOM 1124 C CA . ARG A 1 144 ? 9.020 -11.088 -2.076 1.00 89.81 144 ARG A CA 1
ATOM 1125 C C . ARG A 1 144 ? 8.416 -9.859 -1.410 1.00 89.81 144 ARG A C 1
ATOM 1127 O O . ARG A 1 144 ? 8.101 -8.883 -2.094 1.00 89.81 144 ARG A O 1
ATOM 1134 N N . LEU A 1 145 ? 8.286 -9.931 -0.087 1.00 90.00 145 LEU A N 1
ATOM 1135 C CA . LEU A 1 145 ? 7.810 -8.854 0.776 1.00 90.00 145 LEU A CA 1
ATOM 1136 C C . LEU A 1 145 ? 8.932 -8.422 1.726 1.00 90.00 145 LEU A C 1
ATOM 1138 O O . LEU A 1 145 ? 9.654 -9.265 2.254 1.00 90.00 145 LEU A O 1
ATOM 1142 N N . ASN A 1 146 ? 9.052 -7.121 1.954 1.00 81.25 146 ASN A N 1
ATOM 1143 C CA . ASN A 1 146 ? 10.035 -6.501 2.833 1.00 81.25 146 ASN A CA 1
ATOM 1144 C C . ASN A 1 146 ? 9.283 -5.939 4.048 1.00 81.25 146 ASN A C 1
ATOM 1146 O O . ASN A 1 146 ? 8.682 -4.870 3.964 1.00 81.25 146 ASN A O 1
ATOM 1150 N N . GLY A 1 147 ? 9.238 -6.721 5.128 1.00 64.62 147 GLY A N 1
ATOM 1151 C CA . GLY A 1 147 ? 8.462 -6.439 6.339 1.00 64.62 147 GLY A CA 1
ATOM 1152 C C . GLY A 1 147 ? 9.172 -5.492 7.279 1.00 64.62 147 GLY A C 1
ATOM 1153 O O . GLY A 1 147 ? 10.284 -5.863 7.702 1.00 64.62 147 GLY A O 1
#

Organism: Sclerotinia borealis (strain F-4128) (NCBI:txid1432307)

pLDDT: mean 78.52, std 21.88, range [31.12, 98.62]

Foldseek 3Di:
DDDDDDDDDPVNVVVVVVCVVVVVPDPVVVVPQFDAAAAQDKAAAFFQQFAGIWGFHAFPPPDRGDDAFGKTKIFRADGDDPDPDDPPPPDPVPDRHNDDHGDIFMKGWHAGQDWDQDPVRDIDGDPGTHIFTDHPVGHGSGPDGHD